Protein AF-A0A7S1FGG1-F1 (afdb_monomer)

Mean predicted aligned error: 16.46 Å

Solvent-accessible surface area (backbone atoms only — not comparable to full-atom values): 11968 Å² total; per-residue (Å²): 140,85,90,84,82,87,86,92,86,86,86,86,83,88,82,88,82,87,83,81,89,82,88,82,80,85,88,80,78,91,74,75,76,93,79,79,64,69,63,66,56,48,55,50,59,72,66,50,83,79,81,60,84,71,85,68,41,77,68,54,77,69,49,69,79,74,49,64,37,35,41,32,39,54,30,79,44,76,67,48,57,67,76,44,39,69,59,50,35,53,52,52,52,62,41,55,73,33,81,95,46,55,75,55,42,67,30,31,46,63,56,57,97,84,60,78,81,76,85,73,75,93,65,84,77,47,98,91,44,78,55,47,40,33,41,40,35,49,76,94,45,75,48,79,45,76,36,58,97,60,78,66,57,67,66,52,50,61,66,71,45,81,80,80,75,80,75,66,87,77,82,83,80,81,83,132

Radius of gyration: 30.99 Å; Cα contacts (8 Å, |Δi|>4): 130; chains: 1; bounding box: 62×109×69 Å

pLDDT: mean 72.76, std 18.12, range [41.03, 95.25]

Nearest PDB structures (foldseek):
  8pko-assembly1_B  TM=4.043E-01  e=2.664E-02  Thermochaetoides thermophila
  7qng-assembly1_B  TM=4.610E-01  e=1.078E-01  Homo sapiens
  2h8l-assembly2_B  TM=3.916E-01  e=4.954E-01  Homo sapiens

Secondary structure (DSSP, 8-state):
---------------------------------S-SSHHHHHHHHHHS--------EE--HHHHHH-SSEEEEEESSHHHHHHTHHHHHHHHHHHHTSGGGTTPEEEEEE--TTPPPPP------BTTBSPEEEEEEETTEEEEEEE-SS--HHHHHHHHS-------STT-----

Structure (mmCIF, N/CA/C/O backbone):
data_AF-A0A7S1FGG1-F1
#
_entry.id   AF-A0A7S1FGG1-F1
#
loop_
_atom_site.group_PDB
_atom_site.id
_atom_site.type_symbol
_atom_site.label_atom_id
_atom_site.label_alt_id
_atom_site.label_c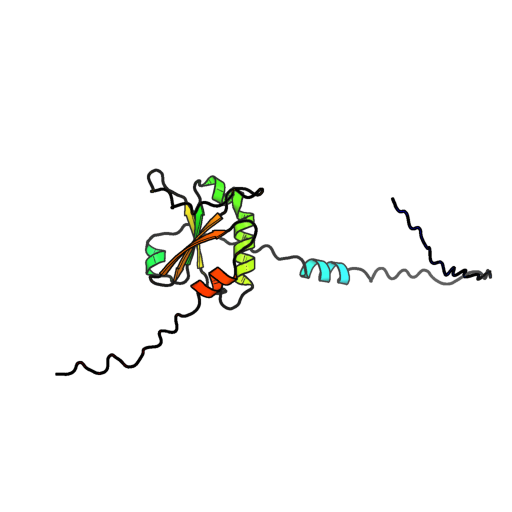omp_id
_atom_site.label_asym_id
_atom_site.label_entity_id
_atom_site.label_seq_id
_atom_site.pdbx_PDB_ins_code
_atom_site.Cartn_x
_atom_site.Cartn_y
_atom_site.Cartn_z
_atom_site.occupancy
_atom_site.B_iso_or_equiv
_atom_site.auth_seq_id
_atom_site.auth_comp_id
_atom_site.auth_asym_id
_atom_site.auth_atom_id
_atom_site.pdbx_PDB_model_num
ATOM 1 N N . MET A 1 1 ? 39.540 15.464 49.654 1.00 50.28 1 MET A N 1
ATOM 2 C CA . MET A 1 1 ? 40.812 16.079 49.194 1.00 50.28 1 MET A CA 1
ATOM 3 C C . MET A 1 1 ? 41.018 15.586 47.760 1.00 50.28 1 MET A C 1
ATOM 5 O O . MET A 1 1 ? 40.907 14.391 47.587 1.00 50.28 1 MET A O 1
ATOM 9 N N . ALA A 1 2 ? 41.167 16.354 46.679 1.00 45.78 2 ALA A N 1
ATOM 10 C CA . ALA A 1 2 ? 41.730 17.682 46.472 1.00 45.78 2 ALA A CA 1
ATOM 11 C C . ALA A 1 2 ? 41.037 18.428 45.301 1.00 45.78 2 ALA A C 1
ATOM 13 O O . ALA A 1 2 ? 40.455 17.819 44.410 1.00 45.78 2 ALA A O 1
ATOM 14 N N . ARG A 1 3 ? 41.127 19.764 45.342 1.00 49.00 3 ARG A N 1
ATOM 15 C CA . ARG A 1 3 ? 40.696 20.755 44.336 1.00 49.00 3 ARG A CA 1
ATOM 16 C C . ARG A 1 3 ? 41.754 20.935 43.233 1.00 49.00 3 ARG A C 1
ATOM 18 O O . ARG A 1 3 ? 42.925 20.955 43.598 1.00 49.00 3 ARG A O 1
ATOM 25 N N . ARG A 1 4 ? 41.345 21.246 41.988 1.00 54.06 4 ARG A N 1
ATOM 26 C CA . ARG A 1 4 ? 41.971 22.182 40.995 1.00 54.06 4 ARG A CA 1
ATOM 27 C C . ARG A 1 4 ? 40.862 22.562 39.983 1.00 54.06 4 ARG A C 1
ATOM 29 O O . ARG A 1 4 ? 40.238 21.645 39.475 1.00 54.06 4 ARG A O 1
ATOM 36 N N . VAL A 1 5 ? 40.347 23.787 39.799 1.00 51.91 5 VAL A N 1
ATOM 37 C CA . VAL A 1 5 ? 40.874 25.146 39.497 1.00 51.91 5 VAL A CA 1
ATOM 38 C C . VAL A 1 5 ? 41.392 25.313 38.048 1.00 51.91 5 VAL A C 1
ATOM 40 O O . VAL A 1 5 ? 42.510 24.893 37.791 1.00 51.91 5 VAL A O 1
ATOM 43 N N . PHE A 1 6 ? 40.532 25.925 37.190 1.00 46.41 6 PHE A N 1
ATOM 44 C CA . PHE A 1 6 ? 40.673 26.933 36.081 1.00 46.41 6 PHE A CA 1
ATOM 45 C C . PHE A 1 6 ? 41.919 26.956 35.151 1.00 46.41 6 PHE A C 1
ATOM 47 O O . PHE A 1 6 ? 42.971 26.529 35.608 1.00 46.41 6 PHE A O 1
ATOM 54 N N . PRO A 1 7 ? 41.882 27.490 33.886 1.00 56.28 7 PRO A N 1
ATOM 55 C CA . PRO A 1 7 ? 41.239 28.747 33.389 1.00 56.28 7 PRO A CA 1
ATOM 56 C C . PRO A 1 7 ? 40.494 28.616 32.022 1.00 56.28 7 PRO A C 1
ATOM 58 O O . PRO A 1 7 ? 40.593 27.593 31.365 1.00 56.28 7 PRO A O 1
ATOM 61 N N . ARG A 1 8 ? 39.559 29.475 31.571 1.00 51.28 8 ARG A N 1
ATOM 62 C CA . ARG A 1 8 ? 39.529 30.915 31.187 1.00 51.28 8 ARG A CA 1
ATOM 63 C C . ARG A 1 8 ? 40.462 31.319 30.018 1.00 51.28 8 ARG A C 1
ATOM 65 O O . ARG A 1 8 ? 41.624 31.625 30.244 1.00 51.28 8 ARG A O 1
ATOM 72 N N . VAL A 1 9 ? 39.900 31.425 28.804 1.00 56.09 9 VAL A N 1
ATOM 73 C CA . VAL A 1 9 ? 40.431 32.122 27.601 1.00 56.09 9 VAL A CA 1
ATOM 74 C C . VAL A 1 9 ? 39.198 32.731 26.897 1.00 56.09 9 VAL A C 1
ATOM 76 O O . VAL A 1 9 ? 38.279 31.990 26.579 1.00 56.09 9 VAL A O 1
ATOM 79 N N . VAL A 1 10 ? 38.900 34.037 26.940 1.00 50.25 10 VAL A N 1
ATOM 80 C CA . VAL A 1 10 ? 39.509 35.230 26.303 1.00 50.25 10 VAL A CA 1
ATOM 81 C C . VAL A 1 10 ? 39.334 35.282 24.771 1.00 50.25 10 VAL A C 1
ATOM 83 O O . VAL A 1 10 ? 40.137 34.728 24.041 1.00 50.25 10 VAL A O 1
ATOM 86 N N . GLY A 1 11 ? 38.369 36.093 24.307 1.00 41.06 11 GLY A N 1
ATOM 87 C CA . GLY A 1 11 ? 38.682 37.230 23.424 1.00 41.06 11 GLY A CA 1
ATOM 88 C C . GLY A 1 11 ? 38.225 37.233 21.951 1.00 41.06 11 GLY A C 1
ATOM 89 O O . GLY A 1 11 ? 38.828 36.566 21.125 1.00 41.06 11 GLY A O 1
ATOM 90 N N . ARG A 1 12 ? 37.365 38.233 21.650 1.00 48.84 12 ARG A N 1
ATOM 91 C CA . ARG A 1 12 ? 37.312 39.116 20.445 1.00 48.84 12 ARG A CA 1
ATOM 92 C C . ARG A 1 12 ? 36.623 38.596 19.157 1.00 48.84 12 ARG A C 1
ATOM 94 O O . ARG A 1 12 ? 36.520 37.390 18.999 1.00 48.84 12 ARG A O 1
ATOM 101 N N . PRO A 1 13 ? 36.208 39.480 18.207 1.00 57.09 13 PRO A N 1
ATOM 102 C CA . PRO A 1 13 ? 36.299 40.949 18.173 1.00 57.09 13 PRO A CA 1
ATOM 103 C C . PRO A 1 13 ? 34.977 41.713 17.933 1.00 57.09 13 PRO A C 1
ATOM 105 O O . PRO A 1 13 ? 33.993 41.223 17.394 1.00 57.09 13 PRO A O 1
ATOM 108 N N . VAL A 1 14 ? 35.053 42.989 18.310 1.00 53.44 14 VAL A N 1
ATOM 109 C CA . VAL A 1 14 ? 34.184 44.112 17.947 1.00 53.44 14 VAL A CA 1
ATOM 110 C C . VAL A 1 14 ? 34.460 44.518 16.497 1.00 53.44 14 VAL A C 1
ATOM 112 O O . VAL A 1 14 ? 35.620 44.739 16.152 1.00 53.44 14 VAL A O 1
ATOM 115 N N . LEU A 1 15 ? 33.418 44.728 15.689 1.00 55.59 15 LEU A N 1
ATOM 116 C CA . LEU A 1 15 ? 33.508 45.547 14.479 1.00 55.59 15 LEU A CA 1
ATOM 117 C C . LEU A 1 15 ? 32.505 46.699 14.568 1.00 55.59 15 LEU A C 1
ATOM 119 O O . LEU A 1 15 ? 31.302 46.544 14.377 1.00 55.59 15 LEU A O 1
ATOM 123 N N . ARG A 1 16 ? 33.058 47.870 14.895 1.00 50.25 16 ARG A N 1
ATOM 124 C CA . ARG A 1 16 ? 32.494 49.185 14.589 1.00 50.25 16 ARG A CA 1
ATOM 125 C C . ARG A 1 16 ? 32.588 49.395 13.079 1.00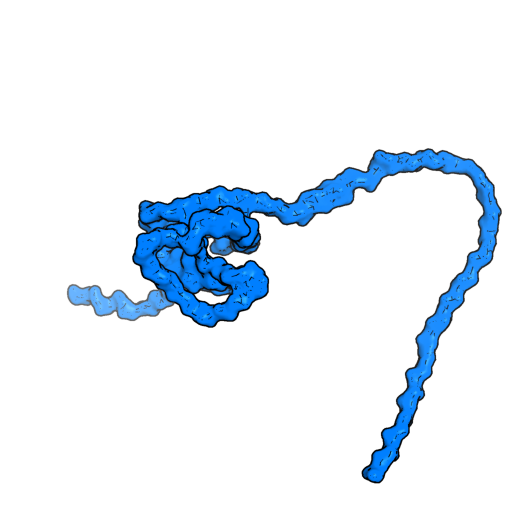 50.25 16 ARG A C 1
ATOM 127 O O . ARG A 1 16 ? 33.689 49.324 12.542 1.00 50.25 16 ARG A O 1
ATOM 134 N N . ALA A 1 17 ? 31.487 49.776 12.445 1.00 49.59 17 ALA A N 1
ATOM 135 C CA . ALA A 1 17 ? 31.524 50.525 11.197 1.00 49.59 17 ALA A CA 1
ATOM 136 C C . ALA A 1 17 ? 30.899 51.901 11.450 1.00 49.59 17 ALA A C 1
ATOM 138 O O . ALA A 1 17 ? 29.697 52.034 11.666 1.00 49.59 17 ALA A O 1
ATOM 139 N N . CYS A 1 18 ? 31.766 52.912 11.485 1.00 49.91 18 CYS A N 1
ATOM 140 C CA . CYS A 1 18 ? 31.417 54.302 11.238 1.00 49.91 18 CYS A CA 1
ATOM 141 C C . CYS A 1 18 ? 31.241 54.488 9.729 1.00 49.91 18 CYS A C 1
ATOM 143 O O . CYS A 1 18 ? 32.152 54.147 8.980 1.00 49.91 18 CYS A O 1
ATOM 145 N N . SER A 1 19 ? 30.172 55.150 9.300 1.00 54.16 19 SER A N 1
ATOM 146 C CA . SER A 1 19 ? 30.248 56.056 8.151 1.00 54.16 19 SER A CA 1
ATOM 147 C C . SER A 1 19 ? 29.135 57.092 8.247 1.00 54.16 19 SER A C 1
ATOM 149 O O . SER A 1 19 ? 27.948 56.789 8.150 1.00 54.16 19 SER A O 1
ATOM 151 N N . SER A 1 20 ? 29.569 58.316 8.502 1.00 48.91 20 SER A N 1
ATOM 152 C CA . SER A 1 20 ? 28.825 59.564 8.532 1.00 48.91 20 SER A CA 1
ATOM 153 C C . SER A 1 20 ? 28.572 60.112 7.124 1.00 48.91 20 SER A C 1
ATOM 155 O O . SER A 1 20 ? 29.509 60.121 6.334 1.00 48.91 20 SER A O 1
ATOM 157 N N . GLN A 1 21 ? 27.382 60.708 6.937 1.00 52.56 21 GLN A N 1
ATOM 158 C CA . GLN A 1 21 ? 27.062 61.843 6.040 1.00 52.56 21 GLN A CA 1
ATOM 159 C C . GLN A 1 21 ? 27.182 61.557 4.520 1.00 52.56 21 GLN A C 1
ATOM 161 O O . GLN A 1 21 ? 28.045 60.824 4.073 1.00 52.56 21 GLN A O 1
ATOM 166 N N . VAL A 1 22 ? 26.314 62.047 3.629 1.00 50.28 22 VAL A N 1
ATOM 167 C CA . VAL A 1 22 ? 25.973 63.450 3.349 1.00 50.28 22 VAL A CA 1
ATOM 168 C C . VAL A 1 22 ? 24.630 63.506 2.589 1.00 50.28 22 VAL A C 1
ATOM 170 O O . VAL A 1 22 ? 24.307 62.630 1.791 1.00 50.28 22 VAL A O 1
ATOM 173 N N . ALA A 1 23 ? 23.855 64.556 2.863 1.00 47.25 23 ALA A N 1
ATOM 174 C CA . ALA A 1 23 ? 22.601 64.930 2.214 1.00 47.25 23 ALA A CA 1
ATOM 175 C C . ALA A 1 23 ? 22.780 65.396 0.753 1.00 47.25 23 ALA A C 1
ATOM 177 O O . ALA A 1 23 ? 23.798 65.990 0.416 1.00 47.25 23 ALA A O 1
ATOM 178 N N . GLY A 1 24 ? 21.761 65.221 -0.098 1.00 41.22 24 GLY A N 1
ATOM 179 C CA . GLY A 1 24 ? 21.815 65.726 -1.478 1.00 41.22 24 GLY A CA 1
ATOM 180 C C . GLY A 1 24 ? 20.593 65.417 -2.341 1.00 41.22 24 GLY A C 1
ATOM 181 O O . GLY A 1 24 ? 20.685 64.686 -3.312 1.00 41.22 24 GLY A O 1
ATOM 182 N N . THR A 1 25 ? 19.448 65.950 -1.924 1.00 49.62 25 THR A N 1
ATOM 183 C CA . THR A 1 25 ? 18.316 66.451 -2.728 1.00 49.62 25 THR A CA 1
ATOM 184 C C . THR A 1 25 ? 18.014 65.928 -4.152 1.00 49.62 25 THR A C 1
ATOM 186 O O . THR A 1 25 ? 18.708 66.249 -5.106 1.00 49.62 25 THR A O 1
ATOM 189 N N . TRP A 1 26 ? 16.802 65.361 -4.251 1.00 52.09 26 TRP A N 1
ATOM 190 C CA . TRP A 1 26 ? 15.714 65.650 -5.206 1.00 52.09 26 TRP A CA 1
ATOM 191 C C . TRP A 1 26 ? 15.843 65.317 -6.707 1.00 52.09 26 TRP A C 1
ATOM 193 O O . TRP A 1 26 ? 16.714 65.778 -7.427 1.00 52.09 26 TRP A O 1
ATOM 203 N N . GLN A 1 27 ? 14.769 64.651 -7.158 1.00 50.31 27 GLN A N 1
ATOM 204 C CA . GLN A 1 27 ? 14.285 64.455 -8.528 1.00 50.31 27 GLN A CA 1
ATOM 205 C C . GLN A 1 27 ? 14.982 63.377 -9.367 1.00 50.31 27 GLN A C 1
ATOM 207 O O . GLN A 1 27 ? 15.913 63.642 -10.119 1.00 50.31 27 GLN A O 1
ATOM 212 N N . ARG A 1 28 ? 14.357 62.192 -9.411 1.00 46.97 28 ARG A N 1
ATOM 213 C CA . ARG A 1 28 ? 13.575 61.774 -10.592 1.00 46.97 28 ARG A CA 1
ATOM 214 C C . ARG A 1 28 ? 12.827 60.461 -10.343 1.00 46.97 28 ARG A C 1
ATOM 216 O O . ARG A 1 28 ? 13.419 59.453 -9.995 1.00 46.97 28 ARG A O 1
ATOM 223 N N . ALA A 1 29 ? 11.517 60.542 -10.568 1.00 45.72 29 ALA A N 1
ATOM 224 C CA . ALA A 1 29 ? 10.630 59.473 -11.014 1.00 45.72 29 ALA A CA 1
ATOM 225 C C . ALA A 1 29 ? 10.686 58.142 -10.240 1.00 45.72 29 ALA A C 1
ATOM 227 O O . ALA A 1 29 ? 11.361 57.191 -10.623 1.00 45.72 29 ALA A O 1
ATOM 228 N N . LEU A 1 30 ? 9.828 58.046 -9.221 1.00 46.62 30 LEU A N 1
ATOM 229 C CA . LEU A 1 30 ? 9.208 56.785 -8.813 1.00 46.62 30 LEU A CA 1
ATOM 230 C C . LEU A 1 30 ? 8.372 56.249 -9.990 1.00 46.62 30 LEU A C 1
ATOM 232 O O . LEU A 1 30 ? 7.163 56.446 -10.058 1.00 46.62 30 LEU A O 1
ATOM 236 N N . VAL A 1 31 ? 9.023 55.585 -10.941 1.00 47.97 31 VAL A N 1
ATOM 237 C CA . VAL A 1 31 ? 8.368 54.553 -11.745 1.00 47.97 31 VAL A CA 1
ATOM 238 C C . VAL A 1 31 ? 8.546 53.277 -10.942 1.00 47.97 31 VAL A C 1
ATOM 240 O O . VAL A 1 31 ? 9.580 52.624 -11.022 1.00 47.97 31 VAL A O 1
ATOM 243 N N . VAL A 1 32 ? 7.574 52.974 -10.085 1.00 50.62 32 VAL A N 1
ATOM 244 C CA . VAL A 1 32 ? 7.478 51.663 -9.436 1.00 50.62 32 VAL A CA 1
ATOM 245 C C . VAL A 1 32 ? 7.150 50.664 -10.549 1.00 50.62 32 VAL A C 1
ATOM 247 O O . VAL A 1 32 ? 6.066 50.768 -11.125 1.00 50.62 32 VAL A O 1
ATOM 250 N N . PRO A 1 33 ? 8.034 49.717 -10.913 1.00 50.88 33 PRO A N 1
ATOM 251 C CA . PRO A 1 33 ? 7.658 48.676 -11.854 1.00 50.88 33 PRO A CA 1
ATOM 252 C C . PRO A 1 33 ? 6.674 47.733 -11.149 1.00 50.88 33 PRO A C 1
ATOM 254 O O . PRO A 1 33 ? 7.064 46.825 -10.420 1.00 50.88 33 PRO A O 1
ATOM 257 N N . VAL A 1 34 ? 5.375 47.934 -11.377 1.00 51.72 34 VAL A N 1
ATOM 258 C CA . VAL A 1 34 ? 4.276 47.032 -10.966 1.00 51.72 34 VAL A CA 1
ATOM 259 C C . VAL A 1 34 ? 4.252 45.776 -11.864 1.00 51.72 34 VAL A C 1
ATOM 261 O O . VAL A 1 34 ? 3.214 45.332 -12.333 1.00 51.72 34 VAL A O 1
ATOM 264 N N . LEU A 1 35 ? 5.420 45.207 -12.171 1.00 49.56 35 LEU A N 1
ATOM 265 C CA . LEU A 1 35 ? 5.584 44.077 -13.098 1.00 49.56 35 LEU A CA 1
ATOM 266 C C . LEU A 1 35 ? 6.645 43.085 -12.590 1.00 49.56 35 LEU A C 1
ATOM 268 O O . LEU A 1 35 ? 7.461 42.587 -13.356 1.00 49.56 35 LEU A O 1
ATOM 272 N N . GLY A 1 36 ? 6.672 42.823 -11.280 1.00 48.97 36 GLY A N 1
ATOM 273 C CA . GLY A 1 36 ? 7.742 42.037 -10.652 1.00 48.97 36 GLY A CA 1
ATOM 274 C C . GLY A 1 36 ? 7.316 40.883 -9.745 1.00 48.97 36 GLY A C 1
ATOM 275 O O . GLY A 1 36 ? 8.182 40.328 -9.081 1.00 48.97 36 GLY A O 1
ATOM 276 N N . VAL A 1 37 ? 6.028 40.518 -9.658 1.00 51.81 37 VAL A N 1
ATOM 277 C CA . VAL A 1 37 ? 5.563 39.502 -8.681 1.00 51.81 37 VAL A CA 1
ATOM 278 C C . VAL A 1 37 ? 4.713 38.324 -9.227 1.00 51.81 37 VAL A C 1
ATOM 280 O O . VAL A 1 37 ? 4.375 37.456 -8.429 1.00 51.81 37 VAL A O 1
ATOM 283 N N . PRO A 1 38 ? 4.401 38.136 -10.531 1.00 53.62 38 PRO A N 1
ATOM 284 C CA . PRO A 1 38 ? 3.666 36.924 -10.925 1.00 53.62 38 PRO A CA 1
ATOM 285 C C . PRO A 1 38 ? 4.546 35.659 -10.999 1.00 53.62 38 PRO A C 1
ATOM 287 O O . PRO A 1 38 ? 4.041 34.556 -10.811 1.00 53.62 38 PRO A O 1
ATOM 290 N N . LEU A 1 39 ? 5.862 35.780 -11.225 1.00 51.47 39 LEU A N 1
ATOM 291 C CA . LEU A 1 39 ? 6.725 34.606 -11.444 1.00 51.47 39 LEU A CA 1
ATOM 292 C C . LEU A 1 39 ? 7.066 33.842 -10.157 1.00 51.47 39 LEU A C 1
ATOM 294 O O . LEU A 1 39 ? 7.084 32.615 -10.172 1.00 51.47 39 LEU A O 1
ATOM 298 N N . ALA A 1 40 ? 7.280 34.539 -9.037 1.00 56.88 40 ALA A N 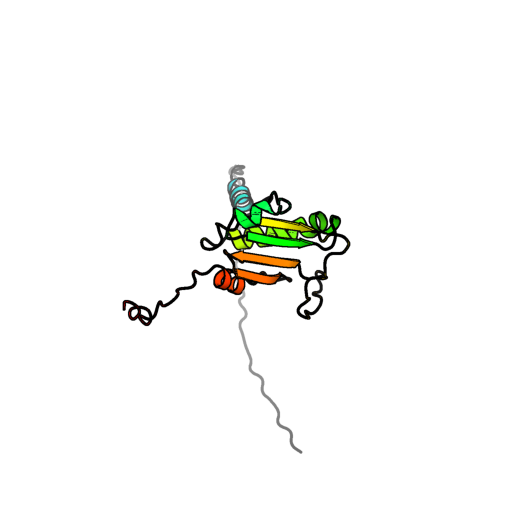1
ATOM 299 C CA . ALA A 1 40 ? 7.551 33.881 -7.756 1.00 56.88 40 ALA A CA 1
ATOM 300 C C . ALA A 1 40 ? 6.317 33.123 -7.236 1.00 56.88 40 ALA A C 1
ATOM 302 O O . ALA A 1 40 ? 6.438 31.994 -6.766 1.00 56.88 40 ALA A O 1
ATOM 303 N N . GLY A 1 41 ? 5.121 33.706 -7.392 1.00 58.19 41 GLY A N 1
ATOM 304 C CA . GLY A 1 41 ? 3.860 33.047 -7.045 1.00 58.19 41 GLY A CA 1
ATOM 305 C C . GLY A 1 41 ? 3.568 31.826 -7.921 1.00 58.19 41 GLY A C 1
ATOM 306 O O . GLY A 1 41 ? 3.117 30.805 -7.411 1.00 58.19 41 GLY A O 1
ATOM 307 N N . PHE A 1 42 ? 3.886 31.892 -9.219 1.00 62.84 42 PHE A N 1
ATOM 308 C CA . PHE A 1 42 ? 3.698 30.770 -10.142 1.00 62.84 42 PHE A CA 1
ATOM 309 C C . PHE A 1 42 ? 4.689 29.626 -9.890 1.00 62.84 42 PHE A C 1
ATOM 311 O O . PHE A 1 42 ? 4.277 28.472 -9.820 1.00 62.84 42 PHE A O 1
ATOM 318 N N . ALA A 1 43 ? 5.974 29.930 -9.668 1.00 62.97 43 ALA A N 1
ATOM 319 C CA . ALA A 1 43 ? 6.968 28.917 -9.306 1.00 62.97 43 ALA A CA 1
ATOM 320 C C . ALA A 1 43 ? 6.610 28.220 -7.980 1.00 62.97 43 ALA A C 1
ATOM 322 O O . ALA A 1 43 ? 6.702 26.997 -7.885 1.00 62.97 43 ALA A O 1
ATOM 323 N N . TYR A 1 44 ? 6.119 28.979 -6.992 1.00 63.47 44 TYR A N 1
ATOM 324 C CA . TYR A 1 44 ? 5.630 28.421 -5.732 1.00 63.47 44 TYR A CA 1
ATOM 325 C C . TYR A 1 44 ? 4.388 27.542 -5.936 1.00 63.47 44 TYR A C 1
ATOM 327 O O . TYR A 1 44 ? 4.351 26.414 -5.448 1.00 63.47 44 TYR A O 1
ATOM 335 N N . TYR A 1 45 ? 3.412 27.996 -6.728 1.00 63.78 45 TYR A N 1
ATOM 336 C CA . TYR A 1 45 ? 2.203 27.228 -7.037 1.00 63.78 45 TYR A CA 1
ATOM 337 C C . TYR A 1 45 ? 2.508 25.926 -7.793 1.00 63.78 45 TYR A C 1
ATOM 339 O O . TYR A 1 45 ? 1.915 24.890 -7.501 1.00 63.78 45 TYR A O 1
ATOM 347 N N . CYS A 1 46 ? 3.478 25.941 -8.712 1.00 63.22 46 CYS A N 1
ATOM 348 C CA . CYS A 1 46 ? 3.948 24.735 -9.395 1.00 63.22 46 CYS A CA 1
ATOM 349 C C . CYS A 1 46 ? 4.732 23.779 -8.481 1.00 63.22 46 CYS A C 1
ATOM 351 O O . CYS A 1 46 ? 4.785 22.589 -8.781 1.00 63.22 46 CYS A O 1
ATOM 353 N N . SER A 1 47 ? 5.324 24.274 -7.388 1.00 62.41 47 SER A N 1
ATOM 354 C CA . SER A 1 47 ? 6.058 23.457 -6.409 1.00 62.41 47 SER A CA 1
ATOM 355 C C . SER A 1 47 ? 5.177 22.836 -5.320 1.00 62.41 47 SER A C 1
ATOM 357 O O . SER A 1 47 ? 5.649 21.985 -4.568 1.00 62.41 47 SER A O 1
ATOM 359 N N . LEU A 1 48 ? 3.903 23.237 -5.223 1.00 64.25 48 LEU A N 1
ATOM 360 C CA . LEU A 1 48 ? 2.978 22.624 -4.276 1.00 64.25 48 LEU A CA 1
ATOM 361 C C . LEU A 1 48 ? 2.698 21.170 -4.691 1.00 64.25 48 LEU A C 1
ATOM 363 O O . LEU A 1 48 ? 2.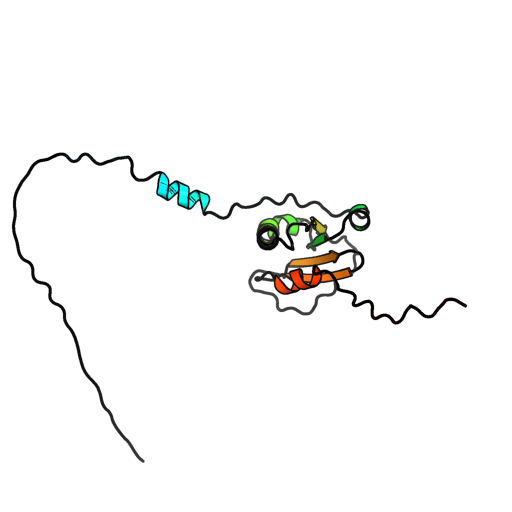417 20.915 -5.867 1.00 64.25 48 LEU A O 1
ATOM 367 N N . PRO A 1 49 ? 2.746 20.210 -3.749 1.00 59.56 49 PRO A N 1
ATOM 368 C CA . PRO A 1 49 ? 2.452 18.818 -4.049 1.00 59.56 49 PRO A CA 1
ATOM 369 C C . PRO A 1 49 ? 1.013 18.724 -4.559 1.00 59.56 49 PRO A C 1
ATOM 371 O O . PRO A 1 49 ? 0.056 19.029 -3.842 1.00 59.56 49 PRO A O 1
ATOM 374 N N . LYS A 1 50 ? 0.851 18.339 -5.828 1.00 60.91 50 LYS A N 1
ATOM 375 C CA . LYS A 1 50 ? -0.469 18.083 -6.404 1.00 60.91 50 LYS A CA 1
ATOM 376 C C . LYS A 1 50 ? -1.093 16.929 -5.630 1.00 60.91 50 LYS A C 1
ATOM 378 O O . LYS A 1 50 ? -0.591 15.812 -5.690 1.00 60.91 50 LYS A O 1
ATOM 383 N N . LYS A 1 51 ? -2.186 17.204 -4.916 1.00 59.53 51 LYS A N 1
ATOM 384 C CA . LYS A 1 51 ? -3.002 16.158 -4.299 1.00 59.53 51 LYS A CA 1
ATOM 385 C C . LYS A 1 51 ? -3.598 15.316 -5.420 1.00 59.53 51 LYS A C 1
ATOM 387 O O . LYS A 1 51 ? -4.405 15.807 -6.209 1.00 59.53 51 LYS A O 1
ATOM 392 N N . VAL A 1 52 ? -3.129 14.082 -5.542 1.00 64.12 52 VAL A N 1
ATOM 393 C CA . VAL A 1 52 ? -3.670 13.123 -6.498 1.00 64.12 52 VAL A CA 1
ATOM 394 C C . VAL A 1 52 ? -4.925 12.549 -5.861 1.00 64.12 52 VAL A C 1
ATOM 396 O O . VAL A 1 52 ? -4.830 11.770 -4.920 1.00 64.12 52 VAL A O 1
ATOM 399 N N . HIS A 1 53 ? -6.101 12.932 -6.361 1.00 64.06 53 HIS A N 1
ATOM 400 C CA . HIS A 1 53 ? -7.327 12.245 -5.973 1.00 64.06 53 HIS A CA 1
ATOM 401 C C . HIS A 1 53 ? -7.302 10.837 -6.558 1.00 64.06 53 HIS A C 1
ATOM 403 O O . HIS A 1 53 ? -7.470 10.637 -7.765 1.00 64.06 53 HIS A O 1
ATOM 409 N N . VAL A 1 54 ? -7.062 9.855 -5.696 1.00 70.69 54 VAL A N 1
ATOM 410 C CA . VAL A 1 54 ? -7.062 8.450 -6.084 1.00 70.69 54 VAL A CA 1
ATOM 411 C C . VAL A 1 54 ? -8.502 7.968 -5.998 1.00 70.69 54 VAL A C 1
ATOM 413 O O . VAL A 1 54 ? -9.048 7.799 -4.912 1.00 70.69 54 VAL A O 1
ATOM 416 N N . GLY A 1 55 ? -9.137 7.756 -7.151 1.00 78.94 55 GLY A N 1
ATOM 417 C CA . GLY A 1 55 ? -10.452 7.117 -7.231 1.00 78.94 55 GLY A CA 1
ATOM 418 C C . GLY A 1 55 ? -10.364 5.638 -6.851 1.00 78.94 55 GLY A C 1
ATOM 419 O O . GLY A 1 55 ? -10.416 4.776 -7.730 1.00 78.94 55 GLY A O 1
ATOM 420 N N . LEU A 1 56 ? -10.176 5.350 -5.561 1.00 86.44 56 LEU A N 1
ATOM 421 C CA . LEU A 1 56 ? -10.073 3.996 -5.026 1.00 86.44 56 LEU A CA 1
ATOM 422 C C . LEU A 1 56 ? -11.384 3.245 -5.265 1.00 86.44 56 LEU A C 1
ATOM 424 O O . LEU A 1 56 ? -12.473 3.756 -5.001 1.00 86.44 56 LEU A O 1
ATOM 428 N N . LYS A 1 57 ? -11.273 2.011 -5.752 1.00 92.00 57 LYS A N 1
ATOM 429 C CA . LYS A 1 57 ? -12.414 1.124 -5.999 1.00 92.00 57 LYS A CA 1
ATOM 430 C C . LYS A 1 57 ? -12.434 0.008 -4.961 1.00 92.00 57 LYS A C 1
ATOM 432 O O . LYS A 1 57 ? -11.368 -0.459 -4.552 1.00 92.00 57 LYS A O 1
ATOM 437 N N . LYS A 1 58 ? -13.637 -0.424 -4.562 1.00 92.56 58 LYS A N 1
ATOM 438 C CA . LYS A 1 58 ? -13.795 -1.643 -3.760 1.00 92.56 58 LYS A CA 1
ATOM 439 C C . LYS A 1 58 ? -13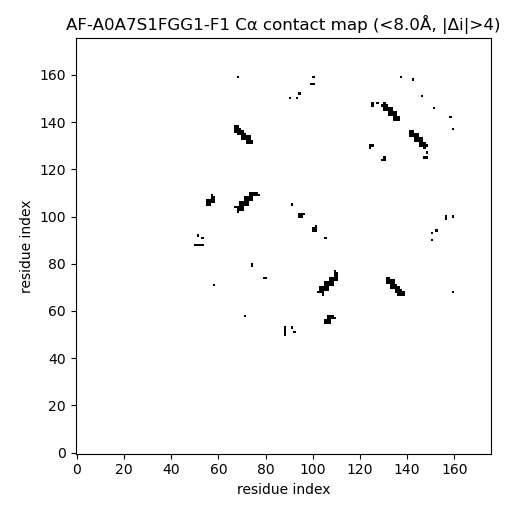.290 -2.818 -4.598 1.00 92.56 58 LYS A C 1
ATOM 441 O O . LYS A 1 58 ? -13.528 -2.853 -5.808 1.00 92.56 58 LYS A O 1
ATOM 446 N N . ILE A 1 59 ? -12.544 -3.720 -3.976 1.00 92.56 59 ILE A N 1
ATOM 447 C CA . ILE A 1 59 ? -12.080 -4.933 -4.639 1.00 92.56 59 ILE A CA 1
ATOM 448 C C . ILE A 1 59 ? -13.242 -5.918 -4.814 1.00 92.56 59 ILE A C 1
ATOM 450 O O . ILE A 1 59 ? -14.053 -6.085 -3.907 1.00 92.56 59 ILE A O 1
ATOM 454 N N . ASN A 1 60 ? -13.306 -6.540 -5.989 1.00 92.31 60 ASN A N 1
ATOM 455 C CA . ASN A 1 60 ? -14.214 -7.644 -6.298 1.00 92.31 60 ASN A CA 1
ATOM 456 C C . ASN A 1 60 ? -13.381 -8.905 -6.537 1.00 92.31 60 ASN A C 1
ATOM 458 O O . ASN A 1 60 ? -12.215 -8.792 -6.927 1.00 92.31 60 ASN A O 1
ATOM 462 N N . ASP A 1 61 ? -13.992 -10.078 -6.391 1.00 87.44 61 ASP A N 1
ATOM 463 C CA . ASP A 1 61 ? -13.297 -11.362 -6.538 1.00 87.44 61 ASP A CA 1
ATOM 464 C C . ASP A 1 61 ? -12.647 -11.528 -7.923 1.00 87.44 61 ASP A C 1
ATOM 466 O O . ASP A 1 61 ? -11.481 -11.905 -8.021 1.00 87.44 61 ASP A O 1
ATOM 470 N N . ASP A 1 62 ? -13.325 -11.076 -8.983 1.00 90.31 62 ASP A N 1
ATOM 471 C CA . ASP A 1 62 ? -12.823 -11.119 -10.367 1.00 90.31 62 ASP A CA 1
ATOM 472 C C . ASP A 1 62 ? -11.493 -10.365 -10.572 1.00 90.31 62 ASP A C 1
ATOM 474 O O . ASP A 1 62 ? -10.729 -10.631 -11.509 1.00 90.31 62 ASP A O 1
ATOM 478 N N . VAL A 1 63 ? -11.208 -9.371 -9.720 1.00 89.06 63 VAL A N 1
ATOM 479 C CA . VAL A 1 63 ? -9.992 -8.553 -9.827 1.00 89.06 63 VAL A CA 1
ATOM 480 C C . VAL A 1 63 ? -8.761 -9.371 -9.454 1.00 89.06 63 VAL A C 1
ATOM 482 O O . VAL A 1 63 ? -7.711 -9.155 -10.059 1.00 89.06 63 VAL A O 1
ATOM 485 N N . PHE A 1 64 ? -8.882 -10.306 -8.509 1.00 85.38 64 PHE A N 1
ATOM 486 C CA . PHE A 1 64 ? -7.759 -11.144 -8.084 1.00 85.38 64 PHE A CA 1
ATOM 487 C C . PHE A 1 64 ? -7.299 -12.101 -9.185 1.00 85.38 64 PHE A C 1
ATOM 489 O O . PHE A 1 64 ? -6.104 -12.357 -9.293 1.00 85.38 64 PHE A O 1
ATOM 496 N N . ASP A 1 65 ? -8.221 -12.566 -10.029 1.00 86.75 65 ASP A N 1
ATOM 497 C CA . ASP A 1 65 ? -7.899 -13.469 -11.138 1.00 86.75 65 ASP A CA 1
ATOM 498 C C . ASP A 1 65 ? -7.358 -12.722 -12.364 1.00 86.75 65 ASP A C 1
ATOM 500 O O . ASP A 1 65 ? -6.564 -13.256 -13.139 1.00 86.75 65 ASP A O 1
ATOM 504 N N . THR A 1 66 ? -7.787 -11.471 -12.555 1.00 87.81 66 THR A N 1
ATOM 505 C CA . THR A 1 66 ? -7.494 -10.711 -13.782 1.00 87.81 66 THR A CA 1
ATOM 506 C C . THR A 1 66 ? -6.261 -9.818 -13.654 1.00 87.81 66 THR A C 1
ATOM 508 O O . THR A 1 66 ? -5.664 -9.435 -14.665 1.00 87.81 66 THR A O 1
ATOM 511 N N . ARG A 1 67 ? -5.901 -9.398 -12.436 1.00 88.06 67 ARG A N 1
ATOM 512 C CA . ARG A 1 67 ? -4.876 -8.373 -12.221 1.00 88.06 67 ARG A CA 1
ATOM 513 C C . ARG A 1 67 ? -3.785 -8.832 -11.272 1.00 88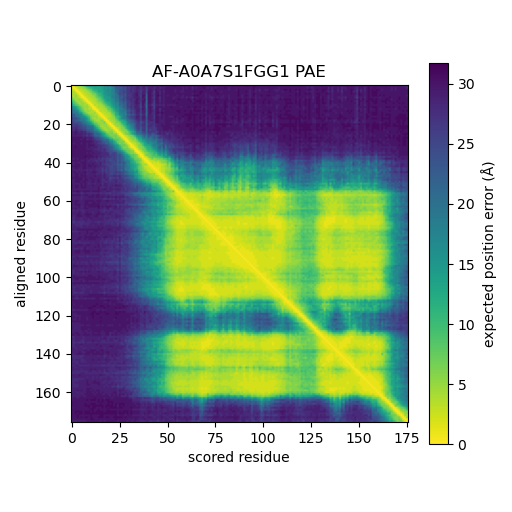.06 67 ARG A C 1
ATOM 515 O O . ARG A 1 67 ? -4.036 -9.208 -10.136 1.00 88.06 67 ARG A O 1
ATOM 522 N N . ASP A 1 68 ? -2.555 -8.625 -11.719 1.00 87.75 68 ASP A N 1
ATOM 523 C CA . ASP A 1 68 ? -1.366 -8.697 -10.885 1.00 87.75 68 ASP A CA 1
ATOM 524 C C . ASP A 1 68 ? -1.015 -7.341 -10.258 1.00 87.75 68 ASP A C 1
ATOM 526 O O . ASP A 1 68 ? -1.528 -6.287 -10.642 1.00 87.75 68 ASP A O 1
ATOM 530 N N . ASN A 1 69 ? -0.071 -7.373 -9.312 1.00 91.81 69 ASN A N 1
ATOM 531 C CA . ASN A 1 69 ? 0.503 -6.198 -8.656 1.00 91.81 69 ASN A CA 1
ATOM 532 C C . ASN A 1 69 ? -0.544 -5.343 -7.918 1.00 91.81 69 ASN A C 1
ATOM 534 O O . ASN A 1 69 ? -0.616 -4.120 -8.085 1.00 91.81 69 ASN A O 1
ATOM 538 N N . LEU A 1 70 ? -1.380 -6.006 -7.116 1.00 94.06 70 LEU A N 1
ATOM 539 C CA . LEU A 1 70 ? -2.454 -5.362 -6.366 1.00 94.06 70 LEU A CA 1
ATOM 540 C C . LEU A 1 70 ? -1.961 -4.861 -5.013 1.00 94.06 70 LEU A C 1
ATOM 542 O O . LEU A 1 70 ? -1.331 -5.587 -4.242 1.00 94.06 70 LEU A O 1
ATOM 546 N N . PHE A 1 71 ? -2.342 -3.633 -4.696 1.00 94.38 71 PHE A N 1
ATOM 547 C CA . PHE A 1 71 ? -2.106 -2.996 -3.413 1.00 94.38 71 PHE A CA 1
ATOM 548 C C . PHE A 1 71 ? -3.461 -2.691 -2.767 1.00 94.38 71 PHE A C 1
ATOM 550 O O . PHE A 1 71 ? -4.164 -1.767 -3.184 1.00 94.38 71 PHE A O 1
ATOM 557 N N . VAL A 1 72 ? -3.857 -3.516 -1.794 1.00 93.94 72 VAL A N 1
ATOM 558 C CA . VAL A 1 72 ? -5.213 -3.512 -1.227 1.00 93.94 72 VAL A CA 1
ATOM 559 C C . VAL A 1 72 ? -5.199 -2.963 0.195 1.00 93.94 72 VAL A C 1
ATOM 561 O O . VAL A 1 72 ? -4.555 -3.533 1.076 1.00 93.94 72 VAL A O 1
ATOM 564 N N . PHE A 1 73 ? -5.929 -1.876 0.429 1.00 93.81 73 PHE A N 1
ATOM 565 C CA . PHE A 1 73 ? -6.124 -1.278 1.751 1.00 93.81 73 PHE A CA 1
ATOM 566 C C . PHE A 1 73 ? -7.276 -1.966 2.483 1.00 93.81 73 PHE A C 1
ATOM 568 O O . PHE A 1 73 ? -8.360 -2.084 1.921 1.00 93.81 73 PHE A O 1
ATOM 575 N N . PHE A 1 74 ? -7.064 -2.402 3.721 1.00 91.56 74 PHE A N 1
ATOM 576 C CA . PHE A 1 74 ? -8.104 -3.030 4.536 1.00 91.56 74 PHE A CA 1
ATOM 577 C C . PHE A 1 74 ? -8.610 -2.067 5.607 1.00 91.56 74 PHE A C 1
ATOM 579 O O . PHE A 1 74 ? -7.821 -1.513 6.377 1.00 91.56 74 PHE A O 1
ATOM 586 N N . PHE A 1 75 ? -9.929 -1.917 5.662 1.00 90.19 75 PHE A N 1
ATOM 587 C CA . PHE A 1 75 ? -10.641 -1.098 6.635 1.00 90.19 75 PHE A CA 1
ATOM 588 C C . PHE A 1 75 ? -11.573 -1.9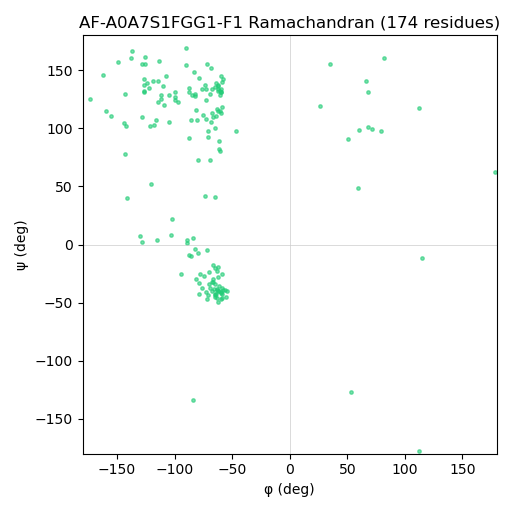68 7.476 1.00 90.19 75 PHE A C 1
ATOM 590 O O . PHE A 1 75 ? -12.200 -2.890 6.953 1.00 90.19 75 PHE A O 1
ATOM 597 N N . ASP A 1 76 ? -11.664 -1.671 8.771 1.00 87.25 76 ASP A N 1
ATOM 598 C CA . ASP A 1 76 ? -12.578 -2.375 9.673 1.00 87.25 76 ASP A CA 1
ATOM 599 C C . ASP A 1 76 ? -14.017 -1.854 9.515 1.00 87.25 76 ASP A C 1
ATOM 601 O O . ASP A 1 76 ? -14.959 -2.633 9.622 1.00 87.25 76 ASP A O 1
ATOM 605 N N . GLN A 1 77 ? -14.192 -0.560 9.219 1.00 88.19 77 GLN A N 1
ATOM 606 C CA . GLN A 1 77 ? -15.499 0.068 9.007 1.00 88.19 77 GLN A CA 1
ATOM 607 C C . GLN A 1 77 ? -15.548 0.843 7.684 1.00 88.19 77 GLN A C 1
ATOM 609 O O . GLN A 1 77 ? -14.532 1.317 7.176 1.00 88.19 77 GLN A O 1
ATOM 614 N N . SER A 1 78 ? -16.745 1.021 7.119 1.00 88.38 78 SER A N 1
ATOM 615 C CA . SER A 1 78 ? -16.930 1.815 5.894 1.00 88.38 78 SER A CA 1
ATOM 616 C C . SER A 1 78 ? -16.635 3.305 6.104 1.00 88.38 78 SER A C 1
ATOM 618 O O . SER A 1 78 ? -16.174 3.976 5.182 1.00 88.38 78 SER A O 1
ATOM 620 N N . GLU A 1 79 ? -16.843 3.819 7.318 1.00 88.62 79 GLU A N 1
ATOM 621 C CA . GLU A 1 79 ? -16.551 5.211 7.681 1.00 88.62 79 GLU A CA 1
ATOM 622 C C . GLU A 1 79 ? -15.043 5.515 7.648 1.00 88.62 79 GLU A C 1
ATOM 624 O O . GLU A 1 79 ? -14.629 6.608 7.242 1.00 88.62 79 GLU A O 1
ATOM 629 N N . ASP A 1 80 ? -14.206 4.521 7.974 1.00 87.69 80 ASP A N 1
ATOM 630 C CA . ASP A 1 80 ? -12.747 4.658 7.965 1.00 87.69 80 ASP A CA 1
ATOM 631 C C . ASP A 1 80 ? -12.194 4.958 6.568 1.00 87.69 80 ASP A C 1
ATOM 633 O O . ASP A 1 80 ? -11.157 5.615 6.443 1.00 87.69 80 ASP A O 1
ATOM 637 N N . VAL A 1 81 ? -12.890 4.518 5.514 1.00 88.75 81 VAL A N 1
ATOM 638 C CA . VAL A 1 81 ? -12.493 4.764 4.120 1.00 88.75 81 VAL A CA 1
ATOM 639 C C . VAL A 1 81 ? -12.419 6.268 3.851 1.00 88.75 81 VAL A C 1
ATOM 641 O O . VAL A 1 81 ? -11.464 6.752 3.241 1.00 88.75 81 VAL A O 1
ATOM 644 N N . HIS A 1 82 ? -13.402 7.026 4.343 1.00 88.69 82 HIS A N 1
ATOM 645 C CA . HIS A 1 82 ? -13.437 8.477 4.183 1.00 88.69 82 HI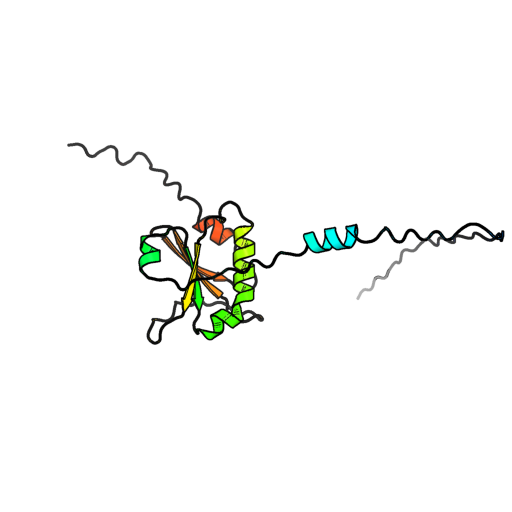S A CA 1
ATOM 646 C C . HIS A 1 82 ? -12.507 9.173 5.177 1.00 88.69 82 HIS A C 1
ATOM 648 O O . HIS A 1 82 ? -11.754 10.066 4.777 1.00 88.69 82 HIS A O 1
ATOM 654 N N . ALA A 1 83 ? -12.501 8.726 6.438 1.00 88.25 83 ALA A N 1
ATOM 655 C CA . ALA A 1 83 ? -11.684 9.318 7.497 1.00 88.25 83 ALA A CA 1
ATOM 656 C C . ALA A 1 83 ? -10.178 9.232 7.198 1.00 88.25 83 ALA A C 1
ATOM 658 O O . ALA A 1 83 ? -9.428 10.163 7.489 1.00 88.25 83 ALA A O 1
ATOM 659 N N . ARG A 1 84 ? -9.732 8.137 6.571 1.00 88.44 84 ARG A N 1
ATOM 660 C CA . ARG A 1 84 ? -8.316 7.878 6.267 1.00 88.44 84 ARG A CA 1
ATOM 661 C C . ARG A 1 84 ? -7.944 8.128 4.807 1.00 88.44 84 ARG A C 1
ATOM 663 O O . ARG A 1 84 ? -6.817 7.831 4.412 1.00 88.44 84 ARG A O 1
ATOM 670 N N . SER A 1 85 ? -8.851 8.692 4.011 1.00 88.06 85 SER A N 1
ATOM 671 C CA . SER A 1 85 ? -8.642 8.933 2.575 1.00 88.06 85 SER A CA 1
ATOM 672 C C . SER A 1 85 ? -7.375 9.750 2.291 1.00 88.06 85 SER A C 1
ATOM 674 O O . SER A 1 85 ? -6.561 9.340 1.468 1.00 88.06 85 SER A O 1
ATOM 676 N N . GLY A 1 86 ? -7.132 10.827 3.049 1.00 88.25 86 GLY A N 1
ATOM 677 C CA . GLY A 1 86 ? -5.917 11.641 2.914 1.00 88.25 86 GLY A CA 1
ATOM 678 C C . GLY A 1 86 ? -4.628 10.845 3.140 1.00 88.25 86 GLY A C 1
ATOM 679 O O . GLY A 1 86 ? -3.661 11.007 2.401 1.00 88.25 86 GLY A O 1
ATOM 680 N N . ARG A 1 87 ? -4.634 9.904 4.092 1.00 87.62 87 ARG A N 1
ATOM 681 C CA . ARG A 1 87 ? -3.476 9.041 4.347 1.00 87.62 87 ARG A CA 1
ATOM 682 C C . ARG A 1 87 ? -3.235 8.057 3.207 1.00 87.62 87 ARG A C 1
ATOM 684 O O . ARG A 1 87 ? -2.090 7.783 2.856 1.00 87.62 87 ARG A O 1
ATOM 6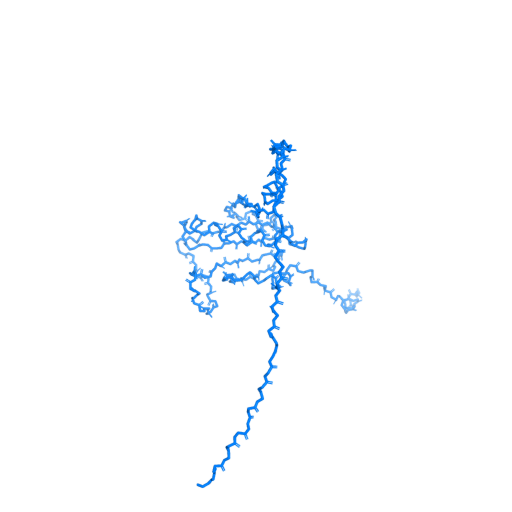91 N N . VAL A 1 88 ? -4.303 7.528 2.613 1.00 91.00 88 VAL A N 1
ATOM 692 C CA . VAL A 1 88 ? -4.180 6.661 1.438 1.00 91.00 88 VAL A CA 1
ATOM 693 C C . VAL A 1 88 ? -3.603 7.435 0.254 1.00 91.00 88 VAL A C 1
ATOM 695 O O . VAL A 1 88 ? -2.705 6.931 -0.416 1.00 91.00 88 VAL A O 1
ATOM 698 N N . GLU A 1 89 ? -4.059 8.666 0.022 1.00 90.31 89 GLU A N 1
ATOM 699 C CA . GLU A 1 89 ? -3.523 9.526 -1.038 1.00 90.31 89 GLU A CA 1
ATOM 700 C C . GLU A 1 89 ? -2.025 9.806 -0.852 1.00 90.31 89 GLU A C 1
ATOM 702 O O . GLU A 1 89 ? -1.268 9.741 -1.823 1.00 90.31 89 GLU A O 1
ATOM 707 N N . GLU A 1 90 ? -1.571 10.046 0.382 1.00 89.25 90 GLU A N 1
ATOM 708 C CA . GLU A 1 90 ? -0.144 10.196 0.705 1.00 89.25 90 GLU A CA 1
ATOM 709 C C . GLU A 1 90 ? 0.658 8.940 0.345 1.00 89.25 90 GLU A C 1
ATOM 711 O O . GLU A 1 90 ? 1.695 9.037 -0.315 1.00 89.25 90 GLU A O 1
ATOM 716 N N . ILE A 1 91 ? 0.161 7.758 0.724 1.00 90.75 91 ILE A N 1
ATOM 717 C CA . ILE A 1 91 ? 0.815 6.477 0.427 1.00 90.75 91 ILE A CA 1
ATOM 718 C C . ILE A 1 91 ? 0.886 6.254 -1.085 1.00 90.75 91 ILE A C 1
ATOM 720 O O . ILE A 1 91 ? 1.954 5.956 -1.614 1.00 90.75 91 ILE A O 1
ATOM 724 N N . VAL A 1 92 ? -0.228 6.424 -1.796 1.00 91.31 92 VAL A N 1
ATOM 725 C CA . VAL A 1 92 ? -0.284 6.223 -3.251 1.00 91.31 92 VAL A CA 1
ATOM 726 C C . VAL A 1 92 ? 0.625 7.213 -3.976 1.00 91.31 92 VAL A C 1
ATOM 728 O O . VAL A 1 92 ? 1.323 6.826 -4.912 1.00 91.31 92 VAL A O 1
ATOM 731 N N . THR A 1 93 ? 0.679 8.466 -3.524 1.00 90.00 93 THR A N 1
ATOM 732 C CA . THR A 1 93 ? 1.575 9.481 -4.096 1.00 90.00 93 THR A CA 1
ATOM 733 C C . THR A 1 93 ? 3.042 9.118 -3.860 1.00 90.00 93 THR A C 1
ATOM 735 O O . THR A 1 93 ? 3.849 9.203 -4.786 1.00 90.00 93 THR A O 1
ATOM 738 N N . ALA A 1 94 ? 3.392 8.654 -2.656 1.00 89.69 94 ALA A N 1
ATOM 739 C CA . ALA A 1 94 ? 4.747 8.207 -2.336 1.00 89.69 94 ALA A CA 1
ATOM 740 C C . ALA A 1 94 ? 5.174 6.995 -3.183 1.00 89.69 94 ALA A C 1
ATOM 742 O O . ALA A 1 94 ? 6.308 6.934 -3.655 1.00 89.69 94 ALA A O 1
ATOM 743 N N . LEU A 1 95 ? 4.261 6.049 -3.418 1.00 90.62 95 LEU A N 1
ATOM 744 C CA . LEU A 1 95 ? 4.522 4.870 -4.247 1.00 90.62 95 LEU A CA 1
ATOM 745 C C . LEU A 1 95 ? 4.607 5.219 -5.737 1.00 90.62 95 LEU A C 1
ATOM 747 O O . LEU A 1 95 ? 5.502 4.731 -6.425 1.00 90.62 95 LEU A O 1
ATOM 751 N N . GLY A 1 96 ? 3.732 6.102 -6.223 1.00 88.19 96 GLY A N 1
ATOM 752 C CA . GLY A 1 96 ? 3.724 6.570 -7.611 1.00 88.19 96 GLY A CA 1
ATOM 753 C C . GLY A 1 96 ? 4.965 7.377 -8.004 1.00 88.19 96 GLY A C 1
ATOM 754 O O . GLY A 1 96 ? 5.282 7.456 -9.186 1.00 88.19 96 GLY A O 1
ATOM 755 N N . GLY A 1 97 ? 5.700 7.929 -7.033 1.00 87.38 97 GLY A N 1
ATOM 756 C CA . GLY A 1 97 ? 6.992 8.586 -7.260 1.00 87.38 97 GLY A CA 1
ATOM 757 C C . GLY A 1 97 ? 8.146 7.633 -7.599 1.00 87.38 97 GLY A C 1
ATOM 758 O O . GLY A 1 97 ? 9.254 8.096 -7.867 1.00 87.38 97 GLY A O 1
ATOM 759 N N . HIS A 1 98 ? 7.922 6.315 -7.574 1.00 88.50 98 HIS A N 1
ATOM 760 C CA . HIS A 1 98 ? 8.928 5.311 -7.905 1.00 88.50 98 HIS A CA 1
ATOM 761 C C . HIS A 1 98 ? 8.562 4.540 -9.175 1.00 88.50 98 HIS A C 1
ATOM 763 O O . HIS A 1 98 ? 7.544 3.851 -9.218 1.00 88.50 98 HIS A O 1
ATOM 769 N N . ASP A 1 99 ? 9.454 4.561 -10.169 1.00 86.81 99 ASP A N 1
ATOM 770 C CA . ASP A 1 99 ? 9.240 3.903 -11.466 1.00 86.81 99 ASP A CA 1
ATOM 771 C C . ASP A 1 99 ? 8.899 2.412 -11.329 1.00 86.81 99 ASP A C 1
ATOM 773 O O . ASP A 1 99 ? 7.983 1.919 -11.988 1.00 86.81 99 ASP A O 1
ATOM 777 N N . SER A 1 100 ? 9.565 1.705 -10.409 1.00 87.19 100 SER A N 1
ATOM 778 C CA . SER A 1 100 ? 9.342 0.273 -10.163 1.00 87.19 100 SER A CA 1
ATOM 779 C C . SER A 1 100 ? 7.968 -0.063 -9.575 1.00 87.19 100 SER A C 1
ATOM 781 O O . SER A 1 100 ? 7.553 -1.219 -9.628 1.00 87.19 100 SER A O 1
ATOM 783 N N . LEU A 1 101 ? 7.264 0.924 -9.018 1.00 89.94 101 LEU A N 1
ATOM 784 C CA . LEU A 1 101 ? 5.955 0.776 -8.376 1.00 89.94 101 LEU A CA 1
ATOM 785 C C . LEU A 1 101 ? 4.848 1.531 -9.130 1.00 89.94 101 LEU A C 1
ATOM 787 O O . LEU A 1 101 ? 3.692 1.531 -8.711 1.00 89.94 101 LEU A O 1
ATOM 791 N N . SER A 1 102 ? 5.169 2.135 -10.274 1.00 85.75 102 SER A N 1
ATOM 792 C CA . SER A 1 102 ? 4.215 2.891 -11.095 1.00 85.75 102 SER A CA 1
ATOM 793 C C . SER A 1 102 ? 3.071 2.031 -11.657 1.00 85.75 102 SER A C 1
ATOM 795 O O . SER A 1 102 ? 1.992 2.543 -11.946 1.00 85.75 102 SER A O 1
ATOM 797 N N . HIS A 1 103 ? 3.280 0.716 -11.772 1.00 87.12 103 HIS A N 1
ATOM 798 C CA . HIS A 1 103 ? 2.307 -0.245 -12.303 1.00 87.12 103 HIS A CA 1
ATOM 799 C C . HIS A 1 103 ? 1.358 -0.835 -11.248 1.00 87.12 103 HIS A C 1
ATOM 801 O O . HIS A 1 103 ? 0.542 -1.698 -11.580 1.00 87.12 103 HIS A O 1
ATOM 807 N N . LEU A 1 104 ? 1.468 -0.418 -9.982 1.00 91.81 104 LEU A N 1
ATOM 808 C CA . LEU A 1 104 ? 0.604 -0.926 -8.919 1.00 91.81 104 LEU A CA 1
ATOM 809 C C . LEU A 1 104 ? -0.855 -0.520 -9.152 1.00 91.81 104 LEU A C 1
ATOM 811 O O . LEU A 1 104 ? -1.161 0.631 -9.464 1.00 91.81 104 LEU A O 1
ATOM 815 N N . SER A 1 105 ? -1.767 -1.472 -8.959 1.00 93.06 105 SER A N 1
ATOM 816 C CA . SER A 1 105 ? -3.204 -1.195 -8.949 1.00 93.06 105 SER A CA 1
ATOM 817 C C . SER A 1 105 ? -3.707 -1.089 -7.510 1.00 93.06 105 SER A C 1
ATOM 819 O O . SER A 1 105 ? -3.540 -2.018 -6.721 1.00 93.06 105 SER A O 1
ATOM 821 N N . TYR A 1 106 ? -4.345 0.033 -7.179 1.00 94.44 106 TYR A N 1
ATOM 822 C CA . TYR A 1 106 ? -4.800 0.345 -5.824 1.00 94.44 106 TYR A CA 1
ATOM 823 C C . TYR A 1 106 ? -6.291 0.044 -5.648 1.00 94.44 106 TYR A C 1
ATOM 825 O O . TYR A 1 106 ? -7.122 0.550 -6.405 1.00 94.44 106 TYR A O 1
ATOM 833 N N . TYR A 1 107 ? -6.628 -0.739 -4.624 1.00 95.25 107 TYR A N 1
ATOM 834 C CA . TYR A 1 107 ? -8.007 -1.079 -4.259 1.00 95.25 107 TYR A CA 1
ATOM 835 C C . TYR A 1 107 ? -8.198 -1.006 -2.747 1.00 95.25 107 TYR A C 1
ATOM 837 O O . TYR A 1 107 ? -7.225 -0.975 -1.994 1.00 95.25 107 TYR A O 1
ATOM 845 N N . TYR A 1 108 ? -9.445 -1.015 -2.288 1.00 94.50 108 TYR A N 1
ATOM 846 C CA . TYR A 1 108 ? -9.747 -1.184 -0.870 1.00 94.50 108 TYR A CA 1
ATOM 847 C C . TYR A 1 108 ? -10.712 -2.337 -0.625 1.00 94.50 108 TYR A C 1
ATOM 849 O O . TYR A 1 108 ? -11.513 -2.693 -1.490 1.00 94.50 108 TYR A O 1
ATOM 857 N N . ASN A 1 109 ? -10.645 -2.883 0.581 1.00 93.00 109 ASN A N 1
ATOM 858 C CA . ASN A 1 109 ? -11.619 -3.804 1.122 1.00 93.00 109 ASN A CA 1
ATOM 859 C C . ASN A 1 109 ? -12.119 -3.294 2.476 1.00 93.00 109 ASN A C 1
ATOM 861 O O . ASN A 1 109 ? -11.348 -2.742 3.264 1.00 93.00 109 ASN A O 1
ATOM 865 N N . VAL A 1 110 ? -13.407 -3.490 2.732 1.00 91.00 110 VAL A N 1
ATOM 866 C CA . VAL A 1 110 ? -14.031 -3.224 4.030 1.00 91.00 110 VAL A CA 1
ATOM 867 C C . VAL A 1 110 ? -14.417 -4.574 4.598 1.00 91.00 110 VAL A C 1
ATOM 869 O O . VAL A 1 110 ? -15.039 -5.367 3.895 1.00 91.00 110 VAL A O 1
ATOM 872 N N . ARG A 1 111 ? -14.012 -4.835 5.837 1.00 86.75 111 ARG A N 1
ATOM 873 C CA . ARG A 1 111 ? -14.303 -6.089 6.523 1.00 86.75 111 ARG A CA 1
ATOM 874 C C . ARG A 1 111 ? -15.811 -6.292 6.642 1.00 86.75 111 ARG A C 1
ATOM 876 O O . ARG A 1 111 ? -16.528 -5.370 7.035 1.00 86.75 111 ARG A O 1
ATOM 883 N N . GLU A 1 112 ? -16.274 -7.493 6.322 1.00 86.31 112 GLU A N 1
ATOM 884 C CA . GLU A 1 112 ? -17.679 -7.852 6.490 1.00 86.31 112 GLU A CA 1
ATOM 885 C C . GLU A 1 112 ? -17.920 -8.439 7.887 1.00 86.31 112 GLU A C 1
ATOM 887 O O . GLU A 1 112 ? -17.014 -8.950 8.559 1.00 86.31 112 GLU A O 1
ATOM 892 N N . GLU A 1 113 ? -19.153 -8.317 8.372 1.00 77.88 113 GLU A N 1
ATOM 893 C CA . GLU A 1 113 ? -19.528 -8.827 9.686 1.00 77.88 113 GLU A CA 1
ATOM 894 C C . GLU A 1 113 ? -19.463 -10.363 9.677 1.00 77.88 113 GLU A C 1
ATOM 896 O O . GLU A 1 113 ? -20.254 -11.029 9.016 1.00 77.88 113 GLU A O 1
ATOM 901 N N . GLY A 1 114 ? -18.484 -10.929 10.390 1.00 75.75 114 GLY A N 1
ATOM 902 C CA . GLY A 1 114 ? -18.220 -12.373 10.418 1.00 75.75 114 GLY A CA 1
ATOM 903 C C . GLY A 1 114 ? -16.880 -12.790 9.811 1.00 75.75 114 GLY A C 1
ATOM 904 O O . GLY A 1 114 ? -16.446 -13.919 10.048 1.00 75.75 114 GLY A O 1
ATOM 905 N N . ASP A 1 115 ? -16.177 -11.888 9.117 1.00 76.56 115 ASP A N 1
ATOM 906 C CA . ASP A 1 115 ? -14.831 -12.176 8.620 1.00 76.56 115 ASP A CA 1
ATOM 907 C C . ASP A 1 115 ? -13.851 -12.411 9.778 1.00 76.56 115 ASP A C 1
ATOM 909 O O . ASP A 1 115 ? -13.874 -11.665 10.774 1.00 76.56 115 ASP A O 1
ATOM 913 N N . PRO A 1 116 ? -12.940 -13.398 9.666 1.00 72.56 116 PRO A N 1
ATOM 914 C CA . PRO A 1 116 ? -11.921 -13.620 10.677 1.00 72.56 116 PRO A CA 1
ATOM 915 C C . PRO A 1 116 ? -11.066 -12.354 10.838 1.00 72.56 116 PRO A C 1
ATOM 917 O O . PRO A 1 116 ? -10.742 -11.691 9.848 1.00 72.56 116 PRO A O 1
ATOM 920 N N . PRO A 1 117 ? -10.690 -11.985 12.076 1.00 67.25 117 PRO A N 1
ATOM 921 C CA . PRO A 1 117 ? -9.803 -10.852 12.279 1.00 67.25 117 PRO A CA 1
ATOM 922 C C . PRO A 1 117 ? -8.485 -11.115 11.550 1.00 67.25 117 PRO A C 1
ATOM 924 O O . PRO A 1 117 ? -7.893 -12.190 11.674 1.00 67.25 117 PRO A O 1
ATOM 927 N N . VAL A 1 118 ? -8.026 -10.128 10.779 1.00 64.69 118 VAL A N 1
ATOM 928 C CA . VAL A 1 118 ? -6.698 -10.183 10.166 1.00 64.69 118 VAL A CA 1
ATOM 929 C C . VAL A 1 118 ? -5.681 -10.272 11.309 1.00 64.69 118 VAL A C 1
ATOM 931 O O . VAL A 1 118 ? -5.777 -9.472 12.241 1.00 64.69 118 VAL A O 1
ATOM 934 N N . PRO A 1 119 ? -4.741 -11.234 11.290 1.00 59.69 119 PRO A N 1
ATOM 935 C CA . PRO A 1 119 ? -3.781 -11.388 12.373 1.00 59.69 119 PRO A CA 1
ATOM 936 C C . PRO A 1 119 ? -2.984 -10.094 12.536 1.00 59.69 119 PRO A C 1
ATOM 938 O O . PRO A 1 119 ? -2.286 -9.675 11.613 1.00 59.69 119 PRO A O 1
ATOM 941 N N . ASP A 1 120 ? -3.104 -9.468 13.707 1.00 58.06 120 ASP A N 1
ATOM 942 C CA . ASP A 1 120 ? -2.315 -8.301 14.079 1.00 58.06 120 ASP A CA 1
ATOM 943 C C . ASP A 1 120 ? -0.900 -8.771 14.438 1.00 58.06 120 ASP A C 1
ATOM 945 O O . ASP A 1 120 ? -0.715 -9.432 15.466 1.00 58.06 120 ASP A O 1
ATOM 949 N N . PRO A 1 121 ? 0.139 -8.452 13.645 1.00 55.34 121 PRO A N 1
ATOM 950 C CA . PRO A 1 121 ? 1.477 -8.469 14.200 1.00 55.34 121 PRO A CA 1
ATOM 951 C C . PRO A 1 121 ? 1.482 -7.389 15.282 1.00 55.34 121 PRO A C 1
ATOM 953 O O . PRO A 1 121 ? 1.229 -6.227 14.981 1.00 55.34 121 PRO A O 1
ATOM 956 N N . ALA A 1 122 ? 1.684 -7.791 16.537 1.00 52.53 122 ALA A N 1
ATOM 957 C CA . ALA A 1 122 ? 1.683 -6.917 17.704 1.00 52.53 122 ALA A CA 1
ATOM 958 C C . ALA A 1 122 ? 2.528 -5.658 17.444 1.00 52.53 122 ALA A C 1
ATOM 960 O O . ALA A 1 122 ? 3.755 -5.693 17.541 1.00 52.53 122 ALA A O 1
ATOM 961 N N . LEU A 1 123 ? 1.876 -4.560 17.066 1.00 56.75 123 LEU A N 1
ATOM 962 C CA . LEU A 1 123 ? 2.523 -3.279 16.836 1.00 56.75 123 LEU A CA 1
ATOM 963 C C . LEU A 1 123 ? 2.024 -2.271 17.867 1.00 56.75 123 LEU A C 1
ATOM 965 O O . LEU A 1 123 ? 0.837 -2.266 18.201 1.00 56.75 123 LEU A O 1
ATOM 969 N N . PRO A 1 124 ? 2.924 -1.414 18.376 1.00 51.16 124 PRO A N 1
ATOM 970 C CA . PRO A 1 124 ? 2.542 -0.326 19.254 1.00 51.16 124 PRO A CA 1
ATOM 971 C C . PRO A 1 124 ? 1.613 0.626 18.497 1.00 51.16 124 PRO A C 1
ATOM 973 O O . PRO A 1 124 ? 1.879 1.000 17.354 1.00 51.16 124 PRO A O 1
ATOM 976 N N . VAL A 1 125 ? 0.507 0.990 19.140 1.00 53.47 125 VAL A N 1
ATOM 977 C CA . VAL A 1 125 ? -0.422 2.015 18.659 1.00 53.47 125 VAL A CA 1
ATOM 978 C C . VAL A 1 125 ? 0.363 3.322 18.535 1.00 53.47 125 VAL A C 1
ATOM 980 O O . VAL A 1 125 ? 0.848 3.840 19.538 1.00 53.47 125 VAL A O 1
ATOM 983 N N . ALA A 1 126 ? 0.548 3.812 17.309 1.00 56.19 126 ALA A N 1
ATOM 984 C CA . ALA A 1 126 ? 1.193 5.096 17.061 1.00 56.19 126 ALA A CA 1
ATOM 985 C C . ALA A 1 126 ? 0.264 6.247 17.486 1.00 56.19 126 ALA A C 1
ATOM 987 O O . ALA A 1 126 ? -0.961 6.100 17.500 1.00 56.19 126 ALA A O 1
ATOM 988 N N . GLU A 1 127 ? 0.836 7.408 17.812 1.00 53.94 127 GLU A N 1
ATOM 989 C CA . GLU A 1 127 ? 0.084 8.583 18.284 1.00 53.94 127 GLU A CA 1
ATOM 990 C C . GLU A 1 127 ? -0.916 9.126 17.239 1.00 53.94 127 GLU A C 1
ATOM 992 O O . GLU A 1 127 ? -1.879 9.798 17.600 1.00 53.94 127 GLU A O 1
ATOM 997 N N . ALA A 1 128 ? -0.738 8.785 15.955 1.00 55.75 128 ALA A N 1
ATOM 998 C CA . ALA A 1 128 ? -1.602 9.183 14.840 1.00 55.75 128 ALA A CA 1
ATOM 999 C C . ALA A 1 128 ? -2.779 8.219 14.558 1.00 55.75 128 ALA A C 1
ATOM 1001 O O . ALA A 1 128 ? -3.534 8.424 13.604 1.00 55.75 128 ALA A O 1
ATOM 1002 N N . GLY A 1 129 ? -2.953 7.175 15.375 1.00 63.75 129 GLY A N 1
ATOM 1003 C CA . GLY A 1 129 ? -4.028 6.190 15.247 1.00 63.75 129 GLY A CA 1
ATOM 1004 C C . GLY A 1 129 ? -3.547 4.788 14.849 1.00 63.75 129 GLY A C 1
ATOM 1005 O O . GLY A 1 129 ? -2.346 4.535 14.725 1.00 63.75 129 GLY A O 1
ATOM 1006 N N . PRO A 1 130 ? -4.478 3.831 14.671 1.00 74.25 130 PRO A N 1
ATOM 1007 C CA . PRO A 1 130 ? -4.131 2.457 14.317 1.00 74.25 130 PRO A CA 1
ATOM 1008 C C . PRO A 1 130 ? -3.427 2.418 12.953 1.00 74.25 130 PRO A C 1
ATOM 1010 O O . PRO A 1 130 ? -3.921 3.067 12.023 1.00 74.25 130 PRO A O 1
ATOM 1013 N N . PRO A 1 131 ? -2.340 1.642 12.784 1.00 82.19 131 PRO A N 1
ATOM 1014 C CA . PRO A 1 131 ? -1.651 1.539 11.502 1.00 82.19 131 PRO A CA 1
ATOM 1015 C C . PRO A 1 131 ? -2.600 1.042 10.405 1.00 82.19 131 PRO A C 1
ATOM 1017 O O . PRO A 1 131 ? -3.455 0.185 10.640 1.00 82.19 131 PRO A O 1
ATOM 1020 N N . LEU A 1 132 ? -2.451 1.578 9.194 1.00 86.62 132 LEU A N 1
ATOM 1021 C CA . LEU A 1 132 ? -3.250 1.158 8.051 1.00 86.62 132 LEU A CA 1
ATOM 1022 C C . LEU A 1 132 ? -2.789 -0.230 7.600 1.00 86.62 132 LEU A C 1
ATOM 1024 O O . LEU A 1 132 ? -1.610 -0.443 7.301 1.00 86.62 132 LEU A O 1
ATOM 1028 N N . ARG A 1 133 ? -3.723 -1.179 7.552 1.00 88.50 133 ARG A N 1
ATOM 1029 C CA . ARG A 1 133 ? -3.442 -2.543 7.108 1.00 88.50 133 ARG A CA 1
ATOM 1030 C C . ARG A 1 133 ? -3.475 -2.594 5.585 1.00 88.50 133 ARG A C 1
ATOM 1032 O O . ARG A 1 133 ? -4.449 -2.179 4.958 1.00 88.50 133 ARG A O 1
ATOM 1039 N N . VAL A 1 134 ? -2.414 -3.119 4.990 1.00 90.81 134 VAL A N 1
ATOM 1040 C CA . VAL A 1 134 ? -2.283 -3.269 3.543 1.00 90.81 134 VAL A CA 1
ATOM 1041 C C . VAL A 1 134 ? -1.941 -4.710 3.217 1.00 90.81 134 VAL A C 1
ATOM 1043 O O . VAL A 1 134 ? -1.068 -5.310 3.844 1.00 90.81 134 VAL A O 1
ATOM 1046 N N . VAL A 1 135 ? -2.582 -5.258 2.192 1.00 91.38 135 VAL A N 1
ATOM 1047 C CA . VAL A 1 135 ? -2.196 -6.542 1.611 1.00 91.38 135 VAL A CA 1
ATOM 1048 C C . VAL A 1 135 ? -1.653 -6.309 0.212 1.00 91.38 135 VAL A C 1
ATOM 1050 O O . VAL A 1 135 ? -2.296 -5.692 -0.637 1.00 91.38 135 VAL A O 1
ATOM 1053 N N . MET A 1 136 ? -0.437 -6.793 -0.006 1.00 94.06 136 MET A N 1
ATOM 1054 C CA . MET A 1 136 ? 0.248 -6.744 -1.289 1.00 94.06 136 MET A CA 1
ATOM 1055 C C . MET A 1 136 ? 0.102 -8.094 -1.983 1.00 94.06 136 MET A C 1
ATOM 1057 O O . MET A 1 136 ? 0.393 -9.127 -1.367 1.00 94.06 136 MET A O 1
ATOM 1061 N N . TYR A 1 137 ? -0.294 -8.075 -3.254 1.00 92.69 137 TYR A N 1
ATOM 1062 C CA . TYR A 1 137 ? -0.400 -9.258 -4.104 1.00 92.69 137 TYR A CA 1
ATOM 1063 C C . TYR A 1 137 ? 0.471 -9.119 -5.350 1.00 92.69 137 TYR A C 1
ATOM 1065 O O . TYR A 1 137 ? 0.448 -8.094 -6.033 1.00 92.69 137 TYR A O 1
ATOM 1073 N N . LYS A 1 138 ? 1.213 -10.178 -5.672 1.00 91.06 138 LYS A N 1
ATOM 1074 C CA . LYS A 1 138 ? 1.977 -10.308 -6.918 1.00 91.06 138 LYS A CA 1
ATOM 1075 C C . LYS A 1 138 ? 1.902 -11.759 -7.392 1.00 91.06 138 LYS A C 1
ATOM 1077 O O . LYS A 1 138 ? 2.592 -12.614 -6.825 1.00 91.06 138 LYS A O 1
ATOM 1082 N N . GLY A 1 139 ? 1.069 -12.049 -8.392 1.00 88.00 139 GLY A N 1
ATOM 1083 C CA . GLY A 1 139 ? 0.694 -13.421 -8.723 1.00 88.00 139 GLY A CA 1
ATOM 1084 C C . GLY A 1 139 ? 0.154 -14.138 -7.485 1.00 88.00 139 GLY A C 1
ATOM 1085 O O . GLY A 1 139 ? -0.674 -13.611 -6.749 1.00 88.00 139 GLY A O 1
ATOM 1086 N N . GLN A 1 140 ? 0.716 -15.306 -7.178 1.00 87.00 140 GLN A N 1
ATOM 1087 C CA . GLN A 1 140 ? 0.328 -16.109 -6.009 1.00 87.00 140 GLN A CA 1
ATOM 1088 C C . GLN A 1 140 ? 0.937 -15.627 -4.679 1.00 87.00 140 GLN A C 1
ATOM 1090 O O . GLN A 1 140 ? 0.612 -16.147 -3.609 1.00 87.00 140 GLN A O 1
ATOM 1095 N N . ARG A 1 141 ? 1.852 -14.650 -4.709 1.00 89.12 141 ARG A N 1
ATOM 1096 C CA . ARG A 1 141 ? 2.527 -14.155 -3.503 1.00 89.12 141 ARG A CA 1
ATOM 1097 C C . ARG A 1 141 ? 1.626 -13.146 -2.804 1.00 89.12 141 ARG A C 1
ATOM 1099 O O . ARG A 1 141 ? 1.200 -12.173 -3.421 1.00 89.12 141 ARG A O 1
ATOM 1106 N N . LYS A 1 142 ? 1.423 -13.334 -1.498 1.00 91.19 142 LYS A N 1
ATOM 1107 C CA . LYS A 1 142 ? 0.717 -12.389 -0.623 1.00 91.19 142 LYS A CA 1
ATOM 1108 C C . LYS A 1 142 ? 1.584 -11.984 0.562 1.00 91.19 142 LYS A C 1
ATOM 1110 O O . LYS A 1 142 ? 2.255 -12.830 1.157 1.00 91.19 142 LYS A O 1
ATOM 1115 N N . LYS A 1 143 ? 1.568 -10.702 0.924 1.00 90.62 143 LYS A N 1
ATOM 1116 C CA . LYS A 1 143 ? 2.234 -10.197 2.134 1.00 90.62 143 LYS A CA 1
ATOM 1117 C C . LYS A 1 143 ? 1.395 -9.102 2.772 1.00 90.62 143 LYS A C 1
ATOM 1119 O O . LYS A 1 143 ? 0.987 -8.159 2.101 1.00 90.62 143 LYS A O 1
ATOM 1124 N N . ILE A 1 144 ? 1.162 -9.238 4.073 1.00 90.25 144 ILE A N 1
ATOM 1125 C CA . ILE A 1 144 ? 0.489 -8.222 4.878 1.00 90.25 144 ILE A CA 1
ATOM 1126 C C . ILE A 1 144 ? 1.553 -7.246 5.374 1.00 90.25 144 ILE A C 1
ATOM 1128 O O . ILE A 1 144 ? 2.608 -7.651 5.871 1.00 90.25 144 ILE A O 1
ATOM 1132 N N . LEU A 1 145 ? 1.283 -5.962 5.206 1.00 89.75 145 LEU A N 1
ATOM 1133 C CA . LEU A 1 145 ? 2.128 -4.861 5.622 1.00 89.75 145 LEU A CA 1
ATOM 1134 C C . LEU A 1 145 ? 1.287 -3.910 6.471 1.00 89.75 145 LEU A C 1
ATOM 1136 O O . LEU A 1 145 ? 0.188 -3.523 6.084 1.00 89.75 145 LEU A O 1
ATOM 1140 N N . LEU A 1 146 ? 1.822 -3.520 7.621 1.00 88.00 146 LEU A N 1
ATOM 1141 C CA . LEU A 1 146 ? 1.242 -2.460 8.430 1.00 88.00 146 LEU A CA 1
ATOM 1142 C C . LEU A 1 146 ? 1.972 -1.157 8.127 1.00 88.00 146 LEU A C 1
ATOM 1144 O O . LEU A 1 146 ? 3.197 -1.085 8.255 1.00 88.00 146 LEU A O 1
ATOM 1148 N N . VAL A 1 147 ? 1.218 -0.150 7.698 1.00 86.75 147 VAL A N 1
ATOM 1149 C CA . VAL A 1 147 ? 1.734 1.179 7.375 1.00 86.75 147 VAL A CA 1
ATOM 1150 C C . VAL A 1 147 ? 1.345 2.126 8.506 1.00 86.75 147 VAL A C 1
ATOM 1152 O O . VAL A 1 147 ? 0.177 2.484 8.649 1.00 86.75 147 VAL A O 1
ATOM 1155 N N . GLY A 1 148 ? 2.326 2.477 9.340 1.00 83.75 148 GLY A N 1
ATOM 1156 C CA . GLY A 1 148 ? 2.192 3.489 10.391 1.00 83.75 148 GLY A CA 1
ATOM 1157 C C . GLY A 1 148 ? 2.428 4.895 9.835 1.00 83.75 148 GLY A C 1
ATOM 1158 O O . GLY A 1 148 ? 1.923 5.228 8.762 1.00 83.75 148 GLY A O 1
ATOM 1159 N N . ASP A 1 149 ? 3.236 5.697 10.532 1.00 82.50 149 ASP A N 1
ATOM 1160 C CA . ASP A 1 149 ? 3.569 7.081 10.146 1.00 82.50 149 ASP A CA 1
ATOM 1161 C C . ASP A 1 149 ? 4.552 7.169 8.970 1.00 82.50 149 ASP A C 1
ATOM 1163 O O . ASP A 1 149 ? 4.497 8.100 8.164 1.00 82.50 149 ASP A O 1
ATOM 1167 N N . GLU A 1 150 ? 5.392 6.152 8.800 1.00 84.81 150 GLU A N 1
ATOM 1168 C CA . GLU A 1 150 ? 6.328 6.046 7.684 1.00 84.81 150 GLU A CA 1
ATOM 1169 C C . GLU A 1 150 ? 5.902 4.933 6.722 1.00 84.81 150 GLU A C 1
ATOM 1171 O O . GLU A 1 150 ? 5.518 3.835 7.135 1.00 84.81 150 GLU A O 1
ATOM 1176 N N . VAL A 1 151 ? 5.977 5.211 5.417 1.00 87.69 151 VAL A N 1
ATOM 1177 C CA . VAL A 1 151 ? 5.714 4.215 4.370 1.00 87.69 151 VAL A CA 1
ATOM 1178 C C . VAL A 1 151 ? 6.980 3.376 4.182 1.00 87.69 151 VAL A C 1
ATOM 1180 O O . VAL A 1 151 ? 7.996 3.923 3.753 1.00 87.69 151 VAL A O 1
ATOM 1183 N N . PRO A 1 152 ? 6.968 2.057 4.461 1.00 90.62 152 PRO A N 1
ATOM 1184 C CA . PRO A 1 152 ? 8.169 1.228 4.375 1.00 90.62 152 PRO A CA 1
ATOM 1185 C C . PRO A 1 152 ? 8.461 0.847 2.914 1.00 90.62 152 PRO A C 1
ATOM 1187 O O . PRO A 1 152 ? 8.265 -0.297 2.492 1.00 90.62 152 PRO A O 1
ATOM 1190 N N . LEU A 1 153 ? 8.926 1.826 2.136 1.00 91.00 153 LEU A N 1
ATOM 1191 C CA . LEU A 1 153 ? 9.150 1.729 0.691 1.00 91.00 153 LEU A CA 1
ATOM 1192 C C . LEU A 1 153 ? 10.080 0.574 0.311 1.00 91.00 153 LEU A C 1
ATOM 1194 O O . LEU A 1 153 ? 9.812 -0.119 -0.667 1.00 91.00 153 LEU A O 1
ATOM 1198 N N . ASP A 1 154 ? 11.125 0.318 1.096 1.00 91.31 154 ASP A N 1
ATOM 1199 C CA . ASP A 1 154 ? 12.096 -0.742 0.801 1.00 91.31 154 ASP A CA 1
ATOM 1200 C C . ASP A 1 154 ? 11.459 -2.133 0.859 1.00 91.31 154 ASP A C 1
ATOM 1202 O O . ASP A 1 154 ? 11.643 -2.941 -0.050 1.00 91.31 154 ASP A O 1
ATOM 1206 N N . LYS A 1 155 ? 10.605 -2.383 1.863 1.00 90.81 155 LYS A N 1
ATOM 1207 C CA . LYS A 1 155 ? 9.872 -3.654 2.001 1.00 90.81 155 LYS A CA 1
ATOM 1208 C C . LYS A 1 155 ? 8.882 -3.870 0.858 1.00 90.81 155 LYS A C 1
ATOM 1210 O O . LYS A 1 155 ? 8.632 -5.011 0.469 1.00 90.81 155 LYS A O 1
ATOM 1215 N N . ILE A 1 156 ? 8.294 -2.784 0.356 1.00 92.62 156 ILE A N 1
ATOM 1216 C CA . ILE A 1 156 ? 7.356 -2.813 -0.769 1.00 92.62 156 ILE A CA 1
ATOM 1217 C C . ILE A 1 156 ? 8.122 -3.105 -2.065 1.00 92.62 156 ILE A C 1
ATOM 1219 O O . ILE A 1 156 ? 7.744 -4.008 -2.810 1.00 92.62 156 ILE A O 1
ATOM 1223 N N . LYS A 1 157 ? 9.240 -2.409 -2.301 1.00 92.19 157 LYS A N 1
ATOM 1224 C CA . LYS A 1 157 ? 10.114 -2.633 -3.464 1.00 92.19 157 LYS A CA 1
ATOM 1225 C C . LYS A 1 157 ? 10.642 -4.060 -3.512 1.00 92.19 157 LYS A C 1
ATOM 1227 O O . LYS A 1 157 ? 10.561 -4.694 -4.557 1.00 92.19 157 LYS A O 1
ATOM 1232 N N . GLU A 1 158 ? 11.125 -4.581 -2.389 1.00 92.19 158 GLU A N 1
ATOM 1233 C CA . GLU A 1 158 ? 11.612 -5.958 -2.281 1.00 92.19 158 GLU A CA 1
ATOM 1234 C C . GLU A 1 158 ? 10.513 -6.978 -2.611 1.00 92.19 158 GLU A C 1
ATOM 1236 O O . GLU A 1 158 ? 10.744 -7.950 -3.329 1.00 92.19 158 GLU A O 1
ATOM 1241 N N . PHE A 1 159 ? 9.284 -6.746 -2.142 1.00 92.00 159 PHE A N 1
ATOM 1242 C CA . PHE A 1 159 ? 8.166 -7.632 -2.451 1.00 92.00 159 PHE A CA 1
ATOM 1243 C C . PHE A 1 159 ? 7.856 -7.658 -3.957 1.00 92.00 159 PHE A C 1
ATOM 1245 O O . PHE A 1 159 ? 7.718 -8.740 -4.542 1.00 92.00 159 PHE A O 1
ATOM 1252 N N . TYR A 1 160 ? 7.803 -6.483 -4.591 1.00 90.88 160 TYR A N 1
ATOM 1253 C CA . TYR A 1 160 ? 7.516 -6.347 -6.021 1.00 90.88 160 TYR A CA 1
ATOM 1254 C C . TYR A 1 160 ? 8.722 -6.563 -6.936 1.00 90.88 160 TYR A C 1
ATOM 1256 O O . TYR A 1 160 ? 8.540 -6.636 -8.154 1.00 90.88 160 TYR A O 1
ATOM 1264 N N . ALA A 1 161 ? 9.924 -6.767 -6.401 1.00 88.75 161 ALA A N 1
ATOM 1265 C CA . ALA A 1 161 ? 11.074 -7.176 -7.193 1.00 88.75 161 ALA A CA 1
ATOM 1266 C C . ALA A 1 161 ? 10.795 -8.523 -7.897 1.00 88.75 161 ALA A C 1
ATOM 1268 O O . ALA A 1 161 ? 10.037 -9.365 -7.382 1.00 88.75 161 ALA A O 1
ATOM 1269 N N . PRO A 1 162 ? 11.302 -8.731 -9.125 1.00 83.12 162 PRO A N 1
ATOM 1270 C CA . PRO A 1 162 ? 11.272 -10.047 -9.750 1.00 83.12 162 PRO A CA 1
ATOM 1271 C C . PRO A 1 162 ? 12.061 -11.024 -8.874 1.00 83.12 162 PRO A C 1
ATOM 1273 O O . PRO A 1 162 ? 13.169 -10.716 -8.440 1.00 83.12 162 PRO A O 1
ATOM 1276 N N . LEU A 1 163 ? 11.482 -12.193 -8.602 1.00 76.56 163 LEU A N 1
ATOM 1277 C CA . LEU A 1 163 ? 12.265 -13.298 -8.069 1.00 76.56 163 LEU A CA 1
ATOM 1278 C C . LEU A 1 163 ? 13.109 -13.793 -9.237 1.00 76.56 163 LEU A C 1
ATOM 1280 O O . LEU A 1 163 ? 12.572 -14.343 -10.196 1.00 76.56 163 LEU A O 1
ATOM 1284 N N . VAL A 1 164 ? 14.409 -13.522 -9.199 1.00 64.69 164 VAL A N 1
ATOM 1285 C CA . VAL A 1 164 ? 15.344 -14.235 -10.062 1.00 64.69 164 VAL A CA 1
ATOM 1286 C C . VAL A 1 164 ? 15.403 -15.643 -9.488 1.00 64.69 164 VAL A C 1
ATOM 1288 O O . VAL A 1 164 ? 16.119 -15.903 -8.526 1.00 64.69 164 VAL A O 1
ATOM 1291 N N . GLU A 1 165 ? 14.564 -16.533 -10.009 1.00 55.34 165 GLU A N 1
ATOM 1292 C CA . GLU A 1 165 ? 14.788 -17.959 -9.838 1.00 55.34 165 GLU A CA 1
ATOM 1293 C C . GLU A 1 165 ? 16.081 -18.267 -10.592 1.00 55.34 165 GLU A C 1
ATOM 1295 O O . GLU A 1 165 ? 16.101 -18.349 -11.821 1.00 55.34 165 GLU A O 1
ATOM 1300 N N . GLU A 1 166 ? 17.192 -18.380 -9.865 1.00 49.97 166 GLU A N 1
ATOM 1301 C CA . GLU A 1 166 ? 18.345 -19.114 -10.365 1.00 49.97 166 GLU A CA 1
ATOM 1302 C C . GLU A 1 166 ? 17.870 -20.554 -10.575 1.00 49.97 166 GLU A C 1
ATOM 1304 O O . GLU A 1 166 ? 17.915 -21.382 -9.666 1.00 49.97 166 GLU A O 1
ATOM 1309 N N . LEU A 1 167 ? 17.349 -20.840 -11.771 1.00 52.38 167 LEU A N 1
ATOM 1310 C CA . LEU A 1 167 ? 17.159 -22.188 -12.289 1.00 52.38 167 LEU A CA 1
ATOM 1311 C C . LEU A 1 167 ? 18.545 -22.833 -12.352 1.00 52.38 167 LEU A C 1
ATOM 1313 O O . LEU A 1 167 ? 19.203 -22.852 -13.390 1.00 52.38 167 LEU A O 1
ATOM 1317 N N . THR A 1 168 ? 19.024 -23.320 -11.211 1.00 48.09 168 THR A N 1
ATOM 1318 C CA . THR A 1 168 ? 20.197 -24.178 -11.156 1.00 48.09 168 THR A CA 1
ATOM 1319 C C . THR A 1 168 ? 19.862 -25.400 -12.002 1.00 48.09 168 THR A C 1
ATOM 1321 O O . THR A 1 168 ? 18.772 -25.960 -11.891 1.00 48.09 168 THR A O 1
ATOM 1324 N N . GLU A 1 169 ? 20.774 -25.774 -12.893 1.00 54.06 169 GLU A N 1
ATOM 1325 C CA . GLU A 1 169 ? 20.627 -26.758 -13.971 1.00 54.06 169 GLU A CA 1
ATOM 1326 C C . GLU A 1 169 ? 20.400 -28.217 -13.499 1.00 54.06 169 GLU A C 1
ATOM 1328 O O . GLU A 1 169 ? 20.958 -29.156 -14.058 1.00 54.06 169 GLU A O 1
ATOM 1333 N N . ALA A 1 170 ? 19.590 -28.453 -12.467 1.00 52.72 170 ALA A N 1
ATOM 1334 C CA . ALA A 1 170 ? 19.366 -29.765 -11.866 1.00 52.72 170 ALA A CA 1
ATOM 1335 C C . ALA A 1 170 ? 18.234 -30.578 -12.530 1.00 52.72 170 ALA A C 1
ATOM 1337 O O . ALA A 1 170 ? 18.108 -31.767 -12.259 1.00 52.72 170 ALA A O 1
ATOM 1338 N N . ASN A 1 171 ? 17.440 -29.988 -13.435 1.00 48.81 171 ASN A N 1
ATOM 1339 C CA . ASN A 1 171 ? 16.289 -30.654 -14.072 1.00 48.81 171 ASN A CA 1
ATOM 1340 C C . ASN A 1 171 ? 16.530 -31.139 -15.517 1.00 48.81 171 ASN A C 1
ATOM 1342 O O . ASN A 1 171 ? 15.579 -31.360 -16.262 1.00 48.81 171 ASN A O 1
ATOM 1346 N N . LYS A 1 172 ? 17.786 -31.355 -15.934 1.00 48.84 172 LYS A N 1
ATOM 1347 C CA . LYS A 1 172 ? 18.101 -31.992 -17.234 1.00 48.84 172 LYS A CA 1
ATOM 1348 C C . LYS A 1 172 ? 18.087 -33.530 -17.215 1.00 48.84 172 LYS A C 1
ATOM 1350 O O . LYS A 1 172 ? 18.383 -34.134 -18.240 1.00 48.84 172 LYS A O 1
ATOM 1355 N N . THR A 1 173 ? 17.703 -34.177 -16.113 1.00 50.81 173 THR A N 1
ATOM 1356 C CA . THR A 1 173 ? 17.850 -35.639 -15.969 1.00 50.81 173 THR A CA 1
ATOM 1357 C C . THR A 1 173 ? 16.533 -36.372 -15.732 1.00 50.81 173 THR A C 1
ATOM 1359 O O . THR A 1 173 ? 16.441 -37.166 -14.810 1.00 50.81 173 THR A O 1
ATOM 1362 N N . PHE A 1 174 ? 15.515 -36.153 -16.564 1.00 47.59 174 PHE A N 1
ATOM 1363 C CA . PHE A 1 174 ? 14.415 -37.118 -16.699 1.00 47.59 174 PHE A CA 1
ATOM 1364 C C . PHE A 1 174 ? 13.938 -37.183 -18.153 1.00 47.59 174 PHE A C 1
ATOM 1366 O O . PHE A 1 174 ? 12.912 -36.621 -18.522 1.00 47.59 174 PHE A O 1
ATOM 1373 N N . VAL A 1 175 ? 14.711 -37.890 -18.977 1.00 45.22 175 VAL A N 1
ATOM 1374 C CA . VAL A 1 175 ? 14.206 -38.589 -20.163 1.00 45.22 175 VAL A CA 1
ATOM 1375 C C . VAL A 1 175 ? 14.727 -40.018 -20.040 1.00 45.22 175 VAL A C 1
ATOM 1377 O O . VAL A 1 175 ? 15.938 -40.234 -20.089 1.00 45.22 175 VAL A O 1
ATOM 1380 N N . VAL A 1 176 ? 13.813 -40.950 -19.769 1.00 41.03 176 VAL A N 1
ATOM 1381 C CA . VAL A 1 176 ? 14.025 -42.400 -19.895 1.00 41.03 176 VAL A CA 1
ATOM 1382 C C . VAL A 1 176 ? 13.552 -42.807 -21.278 1.00 41.03 176 VAL A C 1
ATOM 1384 O O . VAL A 1 176 ? 12.465 -42.321 -21.666 1.00 41.03 176 VAL A O 1
#

Sequence (176 aa):
MARRVFPRVVGRPVLRACSSQVAGTWQRALVVPVLGVPLAGFAYYCSLPKKVHVGLKKINDDVFDTRDNLFVFFFDQSEDVHARSGRVEEIVTALGGHDSLSHLSYYYNVREEGDPPVPDPALPVAEAGPPLRVVMYKGQRKKILLVGDEVPLDKIKEFYAPLVEELTEANKTFVV

Organism: Noctiluca scintillans (NCBI:txid2966)

Foldseek 3Di:
DDDDDDDDDDDDDDDDDDDDDDDDDDDDDPPPPPPPPPPVVVVVVVPPPPQDQDPAAADDPVCLVVDFWEKEWEAQDPVVCVVCSSVVSVLVSVQCVDPLSVRHDYHYYYDDDPDDPDDDPDDPADPVGFFTWIWTGGNPDIDIDTHDPDDPNVVSSVSSDDPPPPPPVPPPPDDD